Protein AF-A0A8S2S3E5-F1 (afdb_monomer_lite)

Sequence (72 aa):
SIAECYVRDTWDVEFVKMKAIMQRPELVAYYNRRGYIDTGRREPFPKGDERSGIPKVQDLEVCILKKYVKLC

pLDDT: mean 86.08, std 11.81, range [47.75, 96.69]

Foldseek 3Di:
DVVLVCCVVPVVDFKDKDWDWPVPVVRVVVVVVVQWDFPVDKDFDDPDDPPDDDDPDPRTIITIIMHTSDDD

Radius of gyration: 13.95 Å; chains: 1; bounding box: 28×18×40 Å

Organism: NCBI:txid392030

Structure (mmCIF, N/CA/C/O backbone):
data_AF-A0A8S2S3E5-F1
#
_entry.id   AF-A0A8S2S3E5-F1
#
loop_
_atom_site.group_PDB
_atom_site.id
_atom_site.type_symbol
_atom_site.label_atom_id
_atom_site.label_alt_id
_atom_site.label_comp_id
_atom_site.label_asym_id
_atom_site.label_entity_id
_atom_site.label_seq_id
_atom_site.pdbx_PDB_ins_code
_atom_site.Cartn_x
_atom_site.Cartn_y
_atom_site.Cartn_z
_atom_site.occupancy
_atom_site.B_iso_or_equiv
_atom_site.auth_seq_id
_atom_site.auth_comp_id
_atom_site.auth_asym_id
_atom_site.auth_atom_id
_atom_site.pdbx_PDB_model_num
ATOM 1 N N . SER A 1 1 ? 3.588 7.476 -10.269 1.00 78.50 1 SER A N 1
ATOM 2 C CA . SER A 1 1 ? 4.234 8.423 -9.325 1.00 78.50 1 SER A CA 1
ATOM 3 C C . SER A 1 1 ? 5.745 8.203 -9.365 1.00 78.50 1 SER A C 1
ATOM 5 O O . SER A 1 1 ? 6.146 7.185 -9.911 1.00 78.50 1 SER A O 1
ATOM 7 N N . ILE A 1 2 ? 6.587 9.102 -8.826 1.00 88.12 2 ILE A N 1
ATOM 8 C CA . ILE A 1 2 ? 8.059 8.907 -8.838 1.00 88.12 2 ILE A CA 1
ATOM 9 C C . ILE A 1 2 ? 8.443 7.595 -8.135 1.00 88.12 2 ILE A C 1
ATOM 11 O O . ILE A 1 2 ? 9.214 6.816 -8.681 1.00 88.12 2 ILE A O 1
ATOM 15 N N . ALA A 1 3 ? 7.827 7.305 -6.983 1.00 88.06 3 ALA A N 1
ATOM 16 C CA . ALA A 1 3 ? 8.031 6.046 -6.267 1.00 88.06 3 ALA A CA 1
ATOM 17 C C . ALA A 1 3 ? 7.628 4.816 -7.101 1.00 88.06 3 ALA A C 1
ATOM 19 O O . ALA A 1 3 ? 8.386 3.857 -7.158 1.00 88.06 3 ALA A O 1
ATOM 20 N N . GLU A 1 4 ? 6.472 4.852 -7.778 1.00 88.12 4 GLU A N 1
ATOM 21 C CA . GLU A 1 4 ? 6.016 3.752 -8.648 1.00 88.12 4 GLU A CA 1
ATOM 22 C C . GLU A 1 4 ? 6.954 3.523 -9.843 1.00 88.12 4 GLU A C 1
ATOM 24 O O . GLU A 1 4 ? 7.213 2.375 -10.189 1.00 88.12 4 GLU A O 1
ATOM 29 N N . CYS A 1 5 ? 7.475 4.590 -10.461 1.00 87.12 5 CYS A N 1
ATOM 30 C CA . CYS A 1 5 ? 8.457 4.458 -11.539 1.00 87.12 5 CYS A CA 1
ATOM 31 C C . CYS A 1 5 ? 9.765 3.862 -11.013 1.00 87.12 5 CYS A C 1
ATOM 33 O O . CYS A 1 5 ? 10.270 2.908 -11.587 1.00 87.12 5 CYS A O 1
ATOM 35 N N . TYR A 1 6 ? 10.267 4.360 -9.881 1.00 90.31 6 TYR A N 1
ATOM 36 C CA . TYR A 1 6 ? 11.518 3.880 -9.300 1.00 90.31 6 TYR A CA 1
ATOM 37 C C . TYR A 1 6 ? 11.483 2.380 -8.982 1.00 90.31 6 TYR A C 1
ATOM 39 O O . TYR A 1 6 ? 12.404 1.656 -9.354 1.00 90.31 6 TYR A O 1
ATOM 47 N N . VAL A 1 7 ? 10.420 1.892 -8.332 1.00 90.62 7 VAL A N 1
ATOM 48 C CA . VAL A 1 7 ? 10.314 0.459 -8.000 1.00 90.62 7 VAL A CA 1
ATOM 49 C C . VAL A 1 7 ? 10.142 -0.411 -9.240 1.00 90.62 7 VAL A C 1
ATOM 51 O O . VAL A 1 7 ? 10.693 -1.506 -9.282 1.00 90.62 7 VAL A O 1
ATOM 54 N N . ARG A 1 8 ? 9.435 0.076 -10.267 1.00 86.81 8 ARG A N 1
ATOM 55 C CA . ARG A 1 8 ? 9.336 -0.615 -11.557 1.00 86.81 8 ARG A CA 1
ATOM 56 C C . ARG A 1 8 ? 10.712 -0.750 -12.211 1.00 86.81 8 ARG A C 1
ATOM 58 O O . ARG A 1 8 ? 11.060 -1.836 -12.653 1.00 86.81 8 ARG A O 1
ATOM 65 N N . ASP A 1 9 ? 11.480 0.334 -12.239 1.00 88.31 9 ASP A N 1
ATOM 66 C CA . ASP A 1 9 ? 12.749 0.396 -12.967 1.00 88.31 9 ASP A CA 1
ATOM 67 C C . ASP A 1 9 ? 13.899 -0.292 -12.197 1.00 88.31 9 ASP A C 1
ATOM 69 O O . ASP A 1 9 ? 14.853 -0.762 -12.809 1.00 88.31 9 ASP A O 1
ATOM 73 N N . THR A 1 10 ? 13.810 -0.379 -10.862 1.00 91.88 10 THR A N 1
ATOM 74 C CA . THR A 1 10 ? 14.907 -0.884 -10.009 1.00 91.88 10 THR A CA 1
ATOM 75 C C . THR A 1 10 ? 14.666 -2.291 -9.463 1.00 91.88 10 THR A C 1
ATOM 77 O O . THR A 1 10 ? 15.627 -3.021 -9.236 1.00 91.88 10 THR A O 1
ATOM 80 N N . TRP A 1 11 ? 13.415 -2.671 -9.177 1.00 89.56 11 TRP A N 1
ATOM 81 C CA . TRP A 1 11 ? 13.106 -3.887 -8.402 1.00 89.56 11 TRP A CA 1
ATOM 82 C C . TRP A 1 11 ? 12.377 -4.978 -9.198 1.00 89.56 11 TRP A C 1
ATOM 84 O O . TRP A 1 11 ? 12.058 -6.014 -8.624 1.00 89.56 11 TRP A O 1
ATOM 94 N N . ASP A 1 12 ? 12.100 -4.756 -10.486 1.00 86.38 12 ASP A N 1
ATOM 95 C CA . ASP A 1 12 ? 11.400 -5.697 -11.381 1.00 86.38 12 ASP A CA 1
ATOM 96 C C . ASP A 1 12 ? 10.076 -6.262 -10.814 1.00 86.38 12 ASP A C 1
ATOM 98 O O . ASP A 1 12 ? 9.683 -7.406 -11.049 1.00 86.38 12 ASP A O 1
ATOM 102 N N . VAL A 1 13 ? 9.351 -5.447 -10.045 1.00 90.38 13 VAL A N 1
ATOM 103 C CA . VAL A 1 13 ? 8.087 -5.853 -9.418 1.00 90.38 13 VAL A CA 1
ATOM 104 C C . VAL A 1 13 ? 6.906 -5.740 -10.386 1.00 90.38 13 VAL A C 1
ATOM 106 O O . VAL A 1 13 ? 6.792 -4.780 -11.146 1.00 90.38 13 VAL A O 1
ATOM 109 N N . GLU A 1 14 ? 5.964 -6.685 -10.325 1.00 90.62 14 GLU A N 1
ATOM 110 C CA . GLU A 1 14 ? 4.736 -6.620 -11.135 1.00 90.62 14 GLU A CA 1
ATOM 111 C C . GLU A 1 14 ? 3.741 -5.572 -10.630 1.00 90.62 14 GLU A C 1
ATOM 113 O O . GLU A 1 14 ? 3.073 -4.899 -11.420 1.00 90.62 14 GLU A O 1
ATOM 118 N N . PHE A 1 15 ? 3.622 -5.425 -9.309 1.00 93.62 15 PHE A N 1
ATOM 119 C CA . PHE A 1 15 ? 2.64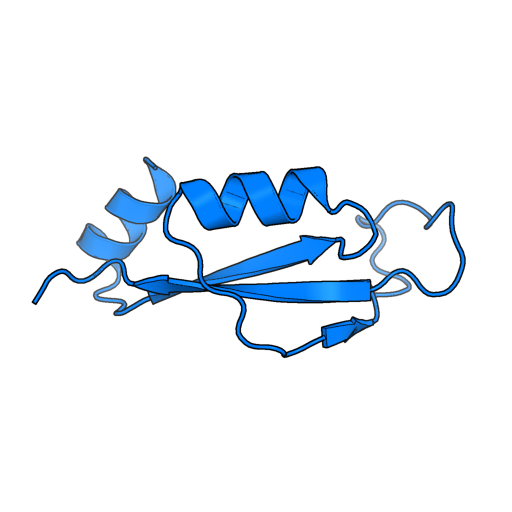6 -4.539 -8.687 1.00 93.62 15 PHE A CA 1
ATOM 120 C C . PHE A 1 15 ? 3.148 -3.947 -7.371 1.00 93.62 15 PHE A C 1
ATOM 122 O O . PHE A 1 15 ? 4.000 -4.501 -6.681 1.00 93.62 15 PHE A O 1
ATOM 129 N N . VAL A 1 16 ? 2.545 -2.824 -6.992 1.00 94.19 16 VAL A N 1
ATOM 130 C CA . VAL A 1 16 ? 2.741 -2.158 -5.704 1.00 94.19 16 VAL A CA 1
ATOM 131 C C . VAL A 1 16 ? 1.505 -2.372 -4.837 1.00 94.19 16 VAL A C 1
ATOM 133 O O . VAL A 1 16 ? 0.372 -2.247 -5.311 1.00 94.19 16 VAL A O 1
ATOM 136 N N . LYS A 1 17 ? 1.720 -2.678 -3.553 1.00 94.94 17 LYS A N 1
ATOM 137 C CA . LYS A 1 17 ? 0.667 -2.788 -2.534 1.00 94.94 17 LYS A CA 1
ATOM 138 C C . LYS A 1 17 ? 0.594 -1.503 -1.712 1.00 94.94 17 LYS A C 1
ATOM 140 O O . LYS A 1 17 ? 1.620 -1.006 -1.260 1.00 94.94 17 LYS A O 1
ATOM 145 N N . MET A 1 18 ? -0.615 -1.015 -1.458 1.00 95.00 18 MET A N 1
ATOM 146 C CA . MET A 1 18 ? -0.885 0.137 -0.600 1.00 95.00 18 MET A CA 1
ATOM 147 C C . MET A 1 18 ? -1.879 -0.248 0.497 1.00 95.00 18 MET A C 1
ATOM 149 O O . MET A 1 18 ? -2.870 -0.925 0.226 1.00 95.00 18 MET A O 1
ATOM 153 N N . LYS A 1 19 ? -1.624 0.196 1.731 1.00 93.94 19 LYS A N 1
ATOM 154 C CA . LYS A 1 19 ? -2.596 0.153 2.831 1.00 93.94 19 LYS A CA 1
ATOM 155 C C . LYS A 1 19 ? -3.240 1.531 2.942 1.00 93.94 19 LYS A C 1
ATOM 157 O O . LYS A 1 19 ? -2.528 2.507 3.160 1.00 93.94 19 LYS A O 1
ATOM 162 N N . ALA A 1 20 ? -4.555 1.621 2.786 1.00 93.12 20 ALA A N 1
ATOM 163 C CA . ALA A 1 20 ? -5.295 2.875 2.935 1.00 93.12 20 ALA A CA 1
ATOM 164 C C . ALA A 1 20 ? -6.360 2.738 4.023 1.00 93.12 20 ALA A C 1
ATOM 166 O O . ALA A 1 20 ? -6.940 1.670 4.181 1.00 93.12 20 ALA A O 1
ATOM 167 N N . ILE A 1 21 ? -6.608 3.806 4.781 1.00 91.50 21 ILE A N 1
ATOM 168 C CA . ILE A 1 21 ? -7.615 3.812 5.851 1.00 91.50 21 ILE A CA 1
ATOM 169 C C . ILE A 1 21 ? -9.008 3.697 5.229 1.00 91.50 21 ILE A C 1
ATOM 171 O O . ILE A 1 21 ? -9.398 4.555 4.437 1.00 91.50 21 ILE A O 1
ATOM 175 N N . MET A 1 22 ? -9.759 2.663 5.608 1.00 89.62 22 MET A N 1
ATOM 176 C CA . MET A 1 22 ? -11.062 2.362 5.012 1.00 89.62 22 MET A CA 1
ATOM 177 C C . MET A 1 22 ? -12.122 3.412 5.366 1.00 89.62 22 MET A C 1
ATOM 179 O O . MET A 1 22 ? -12.939 3.776 4.525 1.00 89.62 22 MET A O 1
ATOM 183 N N . GLN A 1 23 ? -12.057 3.967 6.577 1.00 89.06 23 GLN A N 1
ATOM 184 C CA . GLN A 1 23 ? -12.954 5.014 7.077 1.00 89.06 23 GLN A CA 1
ATOM 185 C C . GLN A 1 23 ? -12.802 6.354 6.332 1.00 89.06 23 GLN A C 1
ATOM 187 O O . GLN A 1 23 ? -13.569 7.282 6.576 1.00 89.06 23 GLN A O 1
ATOM 192 N N . ARG A 1 24 ? -11.819 6.467 5.429 1.00 91.62 24 ARG A N 1
ATOM 193 C CA . ARG A 1 24 ? -11.598 7.623 4.554 1.00 91.62 24 ARG A CA 1
ATOM 194 C C . ARG A 1 24 ? -11.917 7.252 3.103 1.00 91.62 24 ARG A C 1
ATOM 196 O O . ARG A 1 24 ? -10.993 7.021 2.312 1.00 91.62 24 ARG A O 1
ATOM 203 N N . PRO A 1 25 ? -13.205 7.167 2.724 1.00 91.31 25 PRO A N 1
ATOM 204 C CA . PRO A 1 25 ? -13.603 6.743 1.382 1.00 91.31 25 PRO A CA 1
ATOM 205 C C . PRO A 1 25 ? -13.030 7.649 0.283 1.00 91.31 25 PRO A C 1
ATOM 207 O O . PRO A 1 25 ? -12.731 7.180 -0.814 1.00 91.31 25 PRO A O 1
ATOM 210 N N . GLU A 1 26 ? -12.796 8.931 0.570 1.00 94.94 26 GLU A N 1
ATOM 211 C CA . GLU A 1 26 ? -12.176 9.880 -0.351 1.00 94.94 26 GLU A CA 1
ATOM 212 C C . GLU A 1 26 ? -10.716 9.528 -0.675 1.00 94.94 26 GLU A C 1
ATOM 214 O O . GLU A 1 26 ? -10.274 9.703 -1.815 1.00 94.94 26 GLU A O 1
ATOM 219 N N . LEU A 1 27 ? -9.983 8.978 0.302 1.00 93.94 27 LEU A N 1
ATOM 220 C CA . LEU A 1 27 ? -8.605 8.522 0.128 1.00 93.94 27 LEU A CA 1
ATOM 221 C C . LEU A 1 27 ? -8.563 7.264 -0.742 1.00 93.94 27 LEU A C 1
ATOM 223 O O . LEU A 1 27 ? -7.759 7.174 -1.669 1.00 93.94 27 LEU A O 1
ATOM 227 N N . VAL A 1 28 ? -9.468 6.319 -0.489 1.00 93.50 28 VAL A N 1
ATOM 228 C CA . VAL A 1 28 ? -9.612 5.110 -1.311 1.00 93.50 28 VAL A CA 1
ATOM 229 C C . VAL A 1 28 ? -9.975 5.487 -2.750 1.00 93.50 28 VAL A C 1
ATOM 231 O O . VAL A 1 28 ? -9.308 5.060 -3.693 1.00 93.50 28 VAL A O 1
ATOM 234 N N . ALA A 1 29 ? -10.961 6.370 -2.935 1.00 95.50 29 ALA A N 1
ATOM 235 C CA . ALA A 1 29 ? -11.363 6.857 -4.252 1.00 95.50 29 ALA A CA 1
ATOM 236 C C . ALA A 1 29 ? -10.224 7.587 -4.986 1.00 95.50 29 ALA A C 1
ATOM 238 O O . ALA A 1 29 ? -10.086 7.453 -6.204 1.00 95.50 29 ALA A O 1
ATOM 239 N N . TYR A 1 30 ? -9.387 8.340 -4.266 1.00 95.44 30 TYR A N 1
ATOM 240 C CA . TYR A 1 30 ? -8.195 8.973 -4.831 1.00 95.44 30 TYR A CA 1
ATOM 241 C C . TYR A 1 30 ? -7.219 7.948 -5.420 1.00 95.44 30 TYR A C 1
ATOM 243 O O . TYR A 1 30 ? -6.765 8.121 -6.555 1.00 95.44 30 TYR A O 1
ATOM 251 N N . TYR A 1 31 ? -6.922 6.869 -4.691 1.00 95.56 31 TYR A N 1
ATOM 252 C CA . TYR A 1 31 ? -6.033 5.820 -5.192 1.00 95.56 31 TYR A CA 1
ATOM 253 C C . TYR A 1 31 ? -6.667 5.020 -6.331 1.00 95.56 31 TYR A C 1
ATOM 255 O O . TYR A 1 31 ? -5.980 4.737 -7.315 1.00 95.56 31 TYR A O 1
ATOM 263 N N . ASN A 1 32 ? -7.973 4.753 -6.273 1.00 95.19 32 ASN A N 1
ATOM 264 C CA . ASN A 1 32 ? -8.685 4.075 -7.358 1.00 95.19 32 ASN A CA 1
ATOM 265 C C . ASN A 1 32 ? -8.558 4.834 -8.688 1.00 95.19 32 ASN A C 1
ATOM 267 O O . ASN A 1 32 ? -8.193 4.249 -9.705 1.00 95.19 32 ASN A O 1
ATOM 271 N N . ARG A 1 33 ? -8.725 6.165 -8.679 1.00 95.69 33 ARG A N 1
ATOM 272 C CA . ARG A 1 33 ? -8.518 7.007 -9.877 1.00 95.69 33 ARG A CA 1
ATOM 273 C C . ARG A 1 33 ? -7.091 6.952 -10.434 1.00 95.69 33 ARG A C 1
ATOM 275 O O . ARG A 1 33 ? -6.877 7.271 -11.597 1.00 95.69 33 ARG A O 1
ATOM 282 N N . ARG A 1 34 ? -6.106 6.560 -9.621 1.00 94.19 34 ARG A N 1
ATOM 283 C CA . ARG A 1 34 ? -4.699 6.404 -10.024 1.00 94.19 34 ARG A CA 1
ATOM 284 C C . ARG A 1 34 ? -4.347 4.997 -10.512 1.00 94.19 34 ARG A C 1
ATOM 286 O O . ARG A 1 34 ? -3.161 4.724 -10.732 1.00 94.19 34 ARG A O 1
ATOM 293 N N . GLY A 1 35 ? -5.345 4.131 -10.680 1.00 94.56 35 GLY A N 1
ATOM 294 C CA . GLY A 1 35 ? -5.182 2.759 -11.160 1.00 94.56 35 GLY A CA 1
ATOM 295 C C . GLY A 1 35 ? -4.882 1.746 -10.057 1.00 94.56 35 GLY A C 1
ATOM 296 O O . GLY A 1 35 ? -4.448 0.639 -10.361 1.00 94.56 35 GLY A O 1
ATOM 297 N N . TYR A 1 36 ? -5.076 2.111 -8.786 1.00 96.25 36 TYR A N 1
ATOM 298 C CA . TYR A 1 36 ? -5.118 1.109 -7.727 1.00 96.25 36 TYR A CA 1
ATOM 299 C C . TYR A 1 36 ? -6.464 0.379 -7.761 1.00 96.25 36 TYR A C 1
ATOM 301 O O . TYR A 1 36 ? -7.504 0.969 -8.030 1.00 96.25 36 TYR A O 1
ATOM 309 N N . ILE A 1 37 ? -6.428 -0.915 -7.486 1.00 96.12 37 ILE A N 1
ATOM 310 C CA . ILE A 1 37 ? -7.567 -1.820 -7.486 1.00 96.12 37 ILE A CA 1
ATOM 311 C C . ILE A 1 37 ? -7.732 -2.335 -6.063 1.00 96.12 37 ILE A C 1
ATOM 313 O O . ILE A 1 37 ? -6.760 -2.775 -5.438 1.00 96.12 37 ILE A O 1
ATOM 317 N N . ASP A 1 38 ? -8.960 -2.292 -5.558 1.00 95.69 38 ASP A N 1
ATOM 318 C CA . ASP A 1 38 ? -9.288 -2.883 -4.270 1.00 95.69 38 ASP A CA 1
ATOM 319 C C . ASP A 1 38 ? -9.174 -4.408 -4.343 1.00 95.69 38 ASP A C 1
ATOM 321 O O . ASP A 1 38 ? -9.748 -5.058 -5.215 1.00 95.69 38 ASP A O 1
ATOM 325 N N . THR A 1 39 ? -8.398 -4.988 -3.431 1.00 95.94 39 THR A N 1
ATOM 326 C CA . THR A 1 39 ? -8.230 -6.444 -3.350 1.00 95.94 39 THR A CA 1
ATOM 327 C C . THR A 1 39 ? -9.331 -7.126 -2.539 1.00 95.94 39 THR A C 1
ATOM 329 O O . THR A 1 39 ? -9.335 -8.350 -2.443 1.00 95.94 39 THR A O 1
ATOM 332 N N . GLY A 1 40 ? -10.207 -6.355 -1.889 1.00 94.88 40 GLY A N 1
ATOM 333 C CA . GLY A 1 40 ? -11.200 -6.851 -0.936 1.00 94.88 40 GLY A CA 1
ATOM 334 C C . GLY A 1 40 ? -10.613 -7.244 0.423 1.00 94.88 40 GLY A C 1
ATOM 335 O O . GLY A 1 40 ? -11.362 -7.450 1.373 1.00 94.88 40 GLY A O 1
ATOM 336 N N . ARG A 1 41 ? -9.280 -7.302 0.570 1.00 94.56 41 ARG A N 1
ATOM 337 C CA . ARG A 1 41 ? -8.640 -7.586 1.859 1.00 94.56 41 ARG A CA 1
ATOM 338 C C . ARG A 1 41 ? -8.712 -6.375 2.783 1.00 94.56 41 ARG A C 1
ATOM 340 O O . ARG A 1 41 ? -8.472 -5.237 2.355 1.00 94.56 41 ARG A O 1
ATOM 347 N N . ARG A 1 42 ? -9.017 -6.654 4.049 1.00 93.88 42 ARG A N 1
ATOM 348 C CA . ARG A 1 42 ? -9.076 -5.708 5.166 1.00 93.88 42 ARG A CA 1
ATOM 349 C C . ARG A 1 42 ? -8.200 -6.230 6.294 1.00 93.88 42 ARG A C 1
ATOM 351 O O . ARG A 1 42 ? -8.172 -7.432 6.544 1.00 93.88 42 ARG A O 1
ATOM 358 N N . GLU A 1 43 ? -7.459 -5.337 6.928 1.00 90.94 43 GLU A N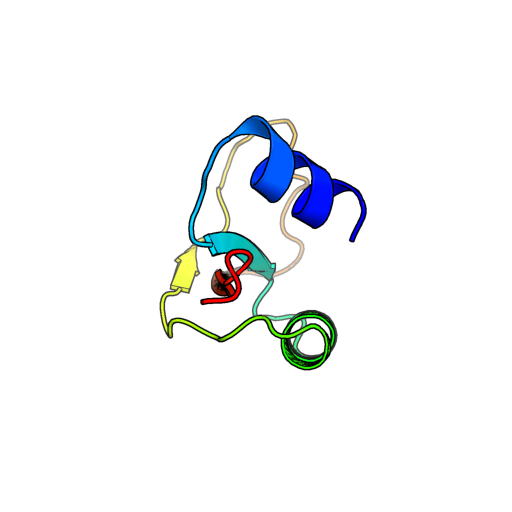 1
ATOM 359 C CA . GLU A 1 43 ? -6.626 -5.649 8.087 1.00 90.94 43 GLU A CA 1
ATOM 360 C C . GLU A 1 43 ? -6.905 -4.610 9.183 1.00 90.94 43 GLU A C 1
ATOM 362 O O . GLU A 1 43 ? -7.137 -3.439 8.860 1.00 90.94 43 GLU A O 1
ATOM 367 N N . PRO A 1 44 ? -6.872 -4.996 10.470 1.00 88.38 44 PRO A N 1
ATOM 368 C CA . PRO A 1 44 ? -6.990 -4.030 11.551 1.00 88.38 44 PRO A CA 1
ATOM 369 C C . PRO A 1 44 ? -5.817 -3.049 11.494 1.00 88.38 44 PRO A C 1
ATOM 371 O O . PRO A 1 44 ? -4.686 -3.421 11.160 1.00 88.38 44 PRO A O 1
ATOM 374 N N . PHE A 1 45 ? -6.071 -1.784 11.827 1.00 81.94 45 PHE A N 1
ATOM 375 C CA . PHE A 1 45 ? -4.999 -0.807 11.952 1.00 81.94 45 PHE A CA 1
ATOM 376 C C . PHE A 1 45 ? -4.024 -1.257 13.055 1.00 81.94 45 PHE A C 1
ATOM 378 O O . PHE A 1 45 ? -4.476 -1.637 14.142 1.00 81.94 45 PHE A O 1
ATOM 385 N N . PRO A 1 46 ? -2.702 -1.246 12.799 1.00 75.69 46 PRO A N 1
ATOM 386 C CA . PRO A 1 46 ? -1.724 -1.731 13.762 1.00 75.69 46 PRO A CA 1
ATOM 387 C C . PRO A 1 46 ? -1.824 -0.938 15.068 1.00 75.69 46 PRO A C 1
ATOM 389 O O . PRO A 1 46 ? -1.673 0.283 15.095 1.00 75.69 46 PRO A O 1
ATOM 392 N N . LYS A 1 47 ? -2.108 -1.649 16.162 1.00 65.06 47 LYS A N 1
ATOM 393 C CA . LYS A 1 47 ? -2.134 -1.091 17.516 1.00 65.06 47 LYS A CA 1
ATOM 394 C C . LYS A 1 47 ? -0.716 -1.170 18.089 1.00 65.06 47 LYS A C 1
ATOM 396 O O . LYS A 1 47 ? -0.147 -2.255 18.115 1.00 65.06 47 LYS A O 1
ATOM 401 N N . GLY A 1 48 ? -0.171 -0.054 18.572 1.00 59.00 48 GLY A N 1
ATOM 402 C CA . GLY A 1 48 ? 1.039 -0.064 19.408 1.00 59.00 48 GLY A CA 1
ATOM 403 C C . GLY A 1 48 ? 2.386 0.102 18.699 1.00 59.00 48 GLY A C 1
ATOM 404 O O . GLY A 1 48 ? 3.406 -0.230 19.287 1.00 59.00 48 GLY A O 1
ATOM 405 N N . ASP A 1 49 ? 2.423 0.629 17.477 1.00 62.03 49 ASP A N 1
ATOM 406 C CA . ASP A 1 49 ? 3.682 1.122 16.906 1.00 62.03 49 ASP A CA 1
ATOM 407 C C . ASP A 1 49 ? 3.879 2.565 17.405 1.00 62.03 49 ASP A C 1
ATOM 409 O O . ASP A 1 49 ? 3.002 3.395 17.173 1.00 62.03 49 ASP A O 1
ATOM 413 N N . GLU A 1 50 ? 4.970 2.893 18.105 1.00 58.22 50 GLU A N 1
ATOM 414 C CA . GLU A 1 50 ? 5.208 4.241 18.676 1.00 58.22 50 GLU A CA 1
ATOM 415 C C . GLU A 1 50 ? 5.157 5.364 17.619 1.00 58.22 50 GLU A C 1
ATOM 417 O O . GLU A 1 50 ? 4.947 6.533 17.939 1.00 58.22 50 GLU A O 1
ATOM 422 N N . ARG A 1 51 ? 5.305 5.011 16.335 1.00 67.62 51 ARG A N 1
ATOM 423 C CA . ARG A 1 51 ? 5.187 5.922 15.183 1.00 67.62 51 ARG A CA 1
ATOM 424 C C . ARG A 1 51 ? 3.756 6.107 14.680 1.00 67.62 51 ARG A C 1
ATOM 426 O O . ARG A 1 51 ? 3.488 7.019 13.898 1.00 67.62 51 ARG A O 1
ATOM 433 N N . SER A 1 52 ? 2.850 5.230 15.086 1.00 61.41 52 SER A N 1
ATOM 434 C CA . SER A 1 52 ? 1.448 5.242 14.693 1.00 61.41 52 SER A CA 1
ATOM 435 C C . SER A 1 52 ? 0.663 6.010 15.746 1.00 61.41 52 SER A C 1
ATOM 437 O O . SER A 1 52 ? 0.454 5.534 16.858 1.00 61.41 52 SER A O 1
ATOM 439 N N . GLY A 1 53 ? 0.251 7.232 15.402 1.00 63.75 53 GLY A N 1
ATOM 440 C CA . GLY A 1 53 ? -0.558 8.069 16.287 1.00 63.75 53 GLY A CA 1
ATOM 441 C C . GLY A 1 53 ? -1.795 7.336 16.819 1.00 63.75 53 GLY A C 1
ATOM 442 O O . GLY A 1 53 ? -2.302 6.400 16.201 1.00 63.75 53 GLY A O 1
ATOM 443 N N . ILE A 1 54 ? -2.295 7.778 17.973 1.00 68.69 54 ILE A N 1
ATOM 444 C CA . ILE A 1 54 ? -3.427 7.139 18.651 1.00 68.69 54 ILE A CA 1
ATOM 445 C C . ILE A 1 54 ? -4.679 7.236 17.756 1.00 68.69 54 ILE A C 1
ATOM 447 O O . ILE A 1 54 ? -5.078 8.353 17.395 1.00 68.69 54 ILE A O 1
ATOM 451 N N . PRO A 1 55 ? -5.319 6.107 17.389 1.00 68.94 55 PRO A N 1
ATOM 452 C CA . PRO A 1 55 ? -6.553 6.126 16.614 1.00 68.94 55 PRO A CA 1
ATOM 453 C C . PRO A 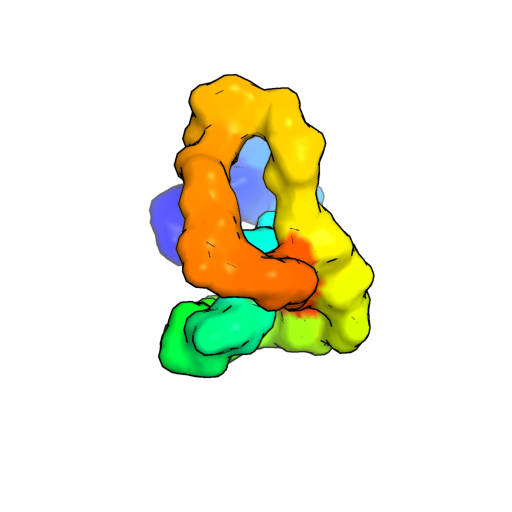1 55 ? -7.634 6.922 17.351 1.00 68.94 55 PRO A C 1
ATOM 455 O O . PRO A 1 55 ? -7.964 6.626 18.496 1.00 68.94 55 PRO A O 1
ATOM 458 N N . LYS A 1 56 ? -8.208 7.934 16.691 1.00 72.50 56 LYS A N 1
ATOM 459 C CA . LYS A 1 56 ? -9.310 8.745 17.249 1.00 72.50 56 LYS A CA 1
ATOM 460 C C . LYS A 1 56 ? -10.677 8.058 17.155 1.00 72.50 56 LYS A C 1
ATOM 462 O O . LYS A 1 56 ? -11.656 8.574 17.681 1.00 72.50 56 LYS A O 1
ATOM 467 N N . VAL A 1 57 ? -10.746 6.934 16.446 1.00 76.38 57 VAL A N 1
ATOM 468 C CA . VAL A 1 57 ? -11.965 6.164 16.188 1.00 76.38 57 VAL A CA 1
ATOM 469 C C . VAL A 1 57 ? -11.690 4.711 16.561 1.00 76.38 57 VAL A C 1
ATOM 471 O O . VAL A 1 57 ? -10.578 4.218 16.348 1.00 76.38 57 VAL A O 1
ATOM 474 N N . GLN A 1 58 ? -12.690 4.049 17.140 1.00 72.44 58 GLN A N 1
ATOM 475 C CA . GLN A 1 58 ? -12.640 2.617 17.433 1.00 72.44 58 GLN A CA 1
ATOM 476 C C . GLN A 1 58 ? -12.666 1.821 16.118 1.00 72.44 58 GLN A C 1
ATOM 478 O O . GLN A 1 58 ? -13.211 2.289 15.121 1.00 72.44 58 GLN A O 1
ATOM 483 N N . ASP A 1 59 ? -12.022 0.653 16.105 1.00 76.31 59 ASP A N 1
ATOM 484 C CA . ASP A 1 59 ? -12.021 -0.274 14.962 1.00 76.31 59 ASP A CA 1
ATOM 485 C C . ASP A 1 59 ? -11.544 0.338 13.636 1.00 76.31 59 ASP A C 1
ATOM 487 O O . ASP A 1 59 ? -12.120 0.130 12.570 1.00 76.31 59 ASP A O 1
ATOM 491 N N . LEU A 1 60 ? -10.457 1.114 13.698 1.00 85.69 60 LEU A N 1
ATOM 492 C CA . LEU A 1 60 ? -9.783 1.614 12.503 1.00 85.69 60 LEU A CA 1
ATOM 493 C C . LEU A 1 60 ? -9.277 0.429 11.662 1.00 85.69 60 LEU A C 1
ATOM 495 O O . LEU A 1 60 ? -8.571 -0.447 12.166 1.00 85.69 60 LEU A O 1
ATOM 499 N N . GLU A 1 61 ? -9.605 0.427 10.373 1.00 89.44 61 GLU A N 1
ATOM 500 C CA . GLU A 1 61 ? -9.270 -0.653 9.444 1.00 89.44 61 GLU A CA 1
ATOM 501 C C . GLU A 1 61 ? -8.530 -0.089 8.240 1.00 89.44 61 GLU A C 1
ATOM 503 O O . GLU A 1 6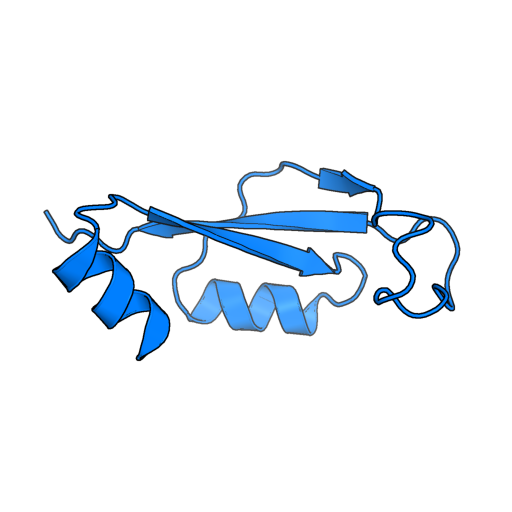1 ? -8.742 1.051 7.813 1.00 89.44 61 GLU A O 1
ATOM 508 N N . VAL A 1 62 ? -7.665 -0.911 7.657 1.00 92.44 62 VAL A N 1
ATOM 509 C CA . VAL A 1 62 ? -7.009 -0.594 6.395 1.00 92.44 62 VAL A CA 1
ATOM 510 C C . VAL A 1 62 ? -7.468 -1.542 5.301 1.00 92.44 62 VAL A C 1
ATOM 512 O O . VAL A 1 62 ? -7.479 -2.761 5.462 1.00 92.44 62 VAL A O 1
ATOM 515 N N . CYS A 1 63 ? -7.818 -0.978 4.151 1.00 94.56 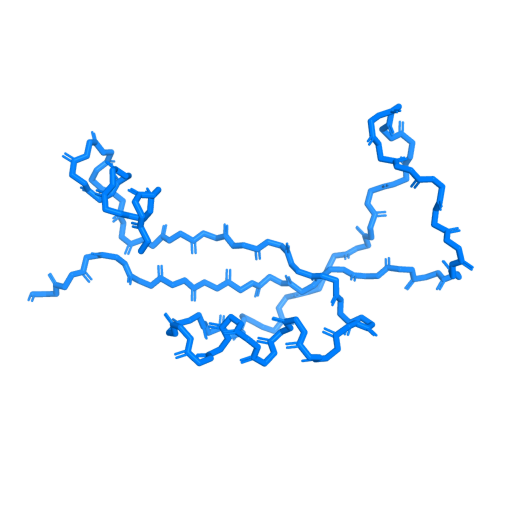63 CYS A N 1
ATOM 516 C CA . CYS A 1 63 ? -8.002 -1.729 2.924 1.00 94.56 63 CYS A CA 1
ATOM 517 C C . CYS A 1 63 ? -6.666 -1.927 2.210 1.00 94.56 63 CYS A C 1
ATOM 519 O O . CYS A 1 63 ? -5.819 -1.027 2.165 1.00 94.56 63 CYS A O 1
ATOM 521 N N . ILE A 1 64 ? -6.503 -3.101 1.604 1.00 96.62 64 ILE A N 1
ATOM 522 C CA . ILE A 1 64 ? -5.357 -3.404 0.757 1.00 96.62 64 ILE A CA 1
ATOM 523 C C . ILE A 1 64 ? -5.710 -3.088 -0.694 1.00 96.62 64 ILE A C 1
ATOM 525 O O . ILE A 1 64 ? -6.585 -3.722 -1.289 1.00 96.62 64 ILE A O 1
ATOM 529 N N . LEU A 1 65 ? -4.980 -2.142 -1.273 1.00 96.56 65 LEU A N 1
ATOM 530 C CA . LEU A 1 65 ? -5.069 -1.781 -2.680 1.00 96.56 65 LEU A CA 1
ATOM 531 C C . LEU A 1 65 ? -3.825 -2.271 -3.426 1.00 96.56 65 LEU A C 1
ATOM 533 O O . LEU A 1 65 ? -2.726 -2.298 -2.866 1.00 96.56 65 LEU A O 1
ATOM 537 N N . LYS A 1 66 ? -3.980 -2.625 -4.701 1.00 96.69 66 LYS A N 1
ATOM 538 C CA . LYS A 1 66 ? -2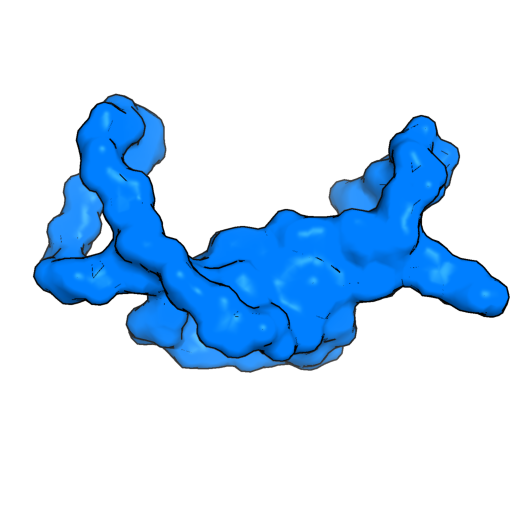.875 -3.036 -5.578 1.00 96.69 66 LYS A CA 1
ATOM 539 C C . LYS A 1 66 ? -2.862 -2.236 -6.871 1.00 96.69 66 LYS A C 1
ATOM 541 O O . LYS A 1 66 ? -3.917 -1.987 -7.435 1.00 96.69 66 LYS A O 1
ATOM 546 N N . LYS A 1 67 ? -1.686 -1.877 -7.372 1.00 95.25 67 LYS A N 1
ATOM 547 C CA . LYS A 1 67 ? -1.527 -1.269 -8.698 1.00 95.25 67 LYS A CA 1
ATOM 548 C C . LYS A 1 67 ? -0.441 -1.997 -9.467 1.00 95.25 67 LYS A C 1
ATOM 550 O O . LYS A 1 67 ? 0.684 -2.072 -8.983 1.00 95.25 67 LYS A O 1
ATOM 555 N N . TYR A 1 68 ? -0.768 -2.497 -10.653 1.00 93.31 68 TYR A N 1
ATOM 556 C CA . TYR A 1 68 ? 0.221 -3.073 -11.560 1.00 93.31 68 TYR A CA 1
ATOM 557 C C . TYR A 1 68 ? 1.111 -1.959 -12.120 1.00 93.31 68 TYR A C 1
ATOM 559 O O . TYR A 1 68 ? 0.618 -0.900 -12.516 1.00 93.31 68 TYR A O 1
ATOM 567 N N . VAL A 1 69 ? 2.423 -2.177 -12.077 1.00 90.00 69 VAL A N 1
ATOM 568 C CA . VAL A 1 69 ? 3.435 -1.218 -12.549 1.00 90.00 69 VAL A CA 1
ATOM 569 C C . VAL A 1 69 ? 4.238 -1.757 -13.729 1.00 90.00 69 VAL A C 1
ATOM 571 O O . VAL A 1 69 ? 4.786 -0.955 -14.483 1.00 90.00 69 VAL A O 1
ATOM 574 N N . LYS A 1 70 ? 4.231 -3.077 -13.957 1.00 78.88 70 LYS A N 1
ATOM 575 C CA . LYS A 1 70 ? 4.578 -3.654 -15.258 1.00 78.88 70 LYS A CA 1
ATOM 576 C C . LYS A 1 70 ? 3.416 -3.419 -16.224 1.00 78.88 70 LYS A C 1
ATOM 578 O O . LYS A 1 70 ? 2.289 -3.829 -15.956 1.00 78.88 70 LYS A O 1
ATOM 583 N N . LEU A 1 71 ? 3.692 -2.724 -17.323 1.00 62.78 71 LEU A N 1
ATOM 584 C CA . LEU A 1 71 ? 2.873 -2.827 -18.527 1.00 62.78 71 LEU A CA 1
ATOM 585 C C . LEU A 1 71 ? 3.378 -4.071 -19.262 1.00 62.78 71 LEU A C 1
ATOM 587 O O . LEU A 1 71 ? 4.595 -4.227 -19.379 1.00 62.78 71 LEU A O 1
ATOM 591 N N . CYS A 1 72 ? 2.465 -4.960 -19.658 1.00 47.75 72 CYS A N 1
ATOM 592 C CA . CYS A 1 72 ? 2.784 -6.048 -20.582 1.00 47.75 72 CYS A CA 1
ATOM 593 C C . CYS A 1 72 ? 3.430 -5.510 -21.862 1.00 47.75 72 CYS A C 1
ATOM 595 O O . CYS A 1 72 ? 3.048 -4.390 -22.279 1.00 47.75 72 CYS A O 1
#

Secondary structure (DSSP, 8-state):
-HHHHHHHHHH--SEEEEEEETT-HHHHHHHHHTT-EEEEEEEEPPS--TTSPPPSSTT-EEEEEEEE----